Protein AF-A0A2N6U1J7-F1 (afdb_monomer_lite)

Radius of gyration: 28.53 Å; chains: 1; bounding box: 76×56×57 Å

Structure (mmCIF, N/CA/C/O backbone):
data_AF-A0A2N6U1J7-F1
#
_entry.id   AF-A0A2N6U1J7-F1
#
loop_
_atom_site.group_PDB
_atom_site.id
_atom_site.type_symbol
_atom_site.label_atom_id
_atom_site.label_alt_id
_atom_site.label_comp_id
_atom_site.label_asym_id
_atom_site.label_entity_id
_atom_site.label_seq_id
_atom_site.pdbx_PDB_ins_code
_atom_site.Cartn_x
_atom_site.Cartn_y
_atom_site.Cartn_z
_atom_site.occupancy
_atom_site.B_iso_or_equiv
_atom_site.auth_seq_id
_atom_site.auth_comp_id
_atom_site.auth_asym_id
_atom_site.auth_atom_id
_atom_site.pdbx_PDB_model_num
ATOM 1 N N . MET A 1 1 ? 2.656 -10.832 10.340 1.00 63.47 1 MET A N 1
ATOM 2 C CA . MET A 1 1 ? 1.737 -9.683 10.514 1.00 63.47 1 MET A CA 1
ATOM 3 C C . MET A 1 1 ? 2.146 -8.456 9.685 1.00 63.47 1 MET A C 1
ATOM 5 O O . MET A 1 1 ? 1.454 -8.167 8.725 1.00 63.47 1 MET A O 1
ATOM 9 N N . LYS A 1 2 ? 3.279 -7.776 9.947 1.00 74.44 2 LYS A N 1
ATOM 10 C CA . LYS A 1 2 ? 3.648 -6.505 9.263 1.00 74.44 2 LYS A CA 1
ATOM 11 C C . LYS A 1 2 ? 3.827 -6.582 7.733 1.00 74.44 2 LYS A C 1
ATOM 13 O O . LYS A 1 2 ? 3.531 -5.624 7.031 1.00 74.44 2 LYS A O 1
ATOM 18 N N . LYS A 1 3 ? 4.269 -7.732 7.215 1.00 80.81 3 LYS A N 1
ATOM 19 C CA . LYS A 1 3 ? 4.470 -7.966 5.774 1.00 80.81 3 LYS A CA 1
ATOM 20 C C . LYS A 1 3 ? 3.159 -7.883 4.986 1.00 80.81 3 LYS A C 1
ATOM 22 O O . LYS A 1 3 ? 3.137 -7.295 3.919 1.00 80.81 3 LYS A O 1
ATOM 27 N N . PHE A 1 4 ? 2.061 -8.398 5.541 1.00 86.62 4 PHE A N 1
ATOM 28 C CA . PHE A 1 4 ? 0.751 -8.348 4.887 1.00 86.62 4 PHE A CA 1
ATOM 29 C C . PHE A 1 4 ? 0.201 -6.923 4.804 1.00 86.62 4 PHE A C 1
ATOM 31 O O . PHE A 1 4 ? -0.344 -6.551 3.776 1.00 86.62 4 PHE A O 1
ATOM 38 N N . ILE A 1 5 ? 0.418 -6.105 5.839 1.00 86.25 5 ILE A N 1
ATOM 39 C CA . ILE A 1 5 ? 0.054 -4.679 5.824 1.00 86.25 5 ILE A CA 1
ATOM 40 C C . ILE A 1 5 ? 0.875 -3.929 4.769 1.00 86.25 5 ILE A C 1
ATOM 42 O O . ILE A 1 5 ? 0.323 -3.135 4.014 1.00 86.25 5 ILE A O 1
ATOM 46 N N . PHE A 1 6 ? 2.177 -4.218 4.674 1.00 87.62 6 PHE A N 1
ATOM 47 C CA . PHE A 1 6 ? 3.036 -3.640 3.641 1.00 87.62 6 PHE A CA 1
ATOM 48 C C . PHE A 1 6 ? 2.592 -4.045 2.228 1.00 87.62 6 PHE A C 1
ATOM 50 O O . PHE A 1 6 ? 2.482 -3.182 1.366 1.00 87.62 6 PHE A O 1
ATOM 57 N N . LEU A 1 7 ? 2.270 -5.324 1.998 1.00 91.25 7 LEU A N 1
ATOM 58 C CA . LEU A 1 7 ? 1.760 -5.806 0.708 1.00 91.25 7 LEU A CA 1
ATOM 59 C C . LEU A 1 7 ? 0.396 -5.196 0.361 1.00 91.25 7 LEU A C 1
ATOM 61 O O . LEU A 1 7 ? 0.190 -4.800 -0.780 1.00 91.25 7 LEU A O 1
ATOM 65 N N . ALA A 1 8 ? -0.518 -5.088 1.327 1.00 89.00 8 ALA A N 1
ATOM 66 C CA . ALA A 1 8 ? -1.822 -4.462 1.120 1.00 89.00 8 ALA A CA 1
ATOM 67 C C . ALA A 1 8 ? -1.679 -2.972 0.769 1.00 89.00 8 ALA A C 1
ATOM 69 O O . ALA A 1 8 ? -2.263 -2.510 -0.209 1.00 89.00 8 ALA A O 1
ATOM 70 N N . GLY A 1 9 ? -0.847 -2.234 1.514 1.00 89.38 9 GLY A N 1
ATOM 71 C CA . GLY A 1 9 ? -0.548 -0.830 1.231 1.00 89.38 9 GLY A CA 1
ATOM 72 C C . GLY A 1 9 ? 0.142 -0.634 -0.121 1.00 89.38 9 GLY A C 1
ATOM 73 O O . GLY A 1 9 ? -0.218 0.275 -0.864 1.00 89.38 9 GLY A O 1
ATOM 74 N N . LEU A 1 10 ? 1.078 -1.518 -0.477 1.00 91.19 10 LEU A N 1
ATOM 75 C CA . LEU A 1 10 ? 1.748 -1.509 -1.777 1.00 91.19 10 LEU A CA 1
ATOM 76 C C . LEU A 1 10 ? 0.783 -1.845 -2.918 1.00 91.19 10 LEU A C 1
ATOM 78 O O . LEU A 1 10 ? 0.843 -1.190 -3.947 1.00 91.19 10 LEU A O 1
ATOM 82 N N . GLY A 1 11 ? -0.136 -2.797 -2.739 1.00 89.38 11 GLY A N 1
ATOM 83 C CA . GLY A 1 11 ? -1.160 -3.123 -3.734 1.00 89.38 11 GLY A CA 1
ATOM 84 C C . GLY A 1 11 ? -2.090 -1.941 -4.014 1.00 89.38 11 GLY A C 1
ATOM 85 O O . GLY A 1 11 ? -2.291 -1.574 -5.170 1.00 89.38 11 GLY A O 1
ATOM 86 N N . ILE A 1 12 ? -2.584 -1.283 -2.960 1.00 88.06 12 ILE A N 1
ATOM 87 C CA . ILE A 1 12 ? -3.424 -0.081 -3.083 1.00 88.06 12 ILE A CA 1
ATOM 88 C C . ILE A 1 12 ? -2.632 1.070 -3.727 1.00 88.06 12 ILE A C 1
ATOM 90 O O . ILE A 1 12 ? -3.108 1.708 -4.666 1.00 88.06 12 ILE A O 1
ATOM 94 N N . GLY A 1 13 ? -1.404 1.314 -3.260 1.00 85.75 13 GLY A N 1
ATOM 95 C CA . GLY A 1 13 ? -0.529 2.360 -3.792 1.00 85.75 13 GLY A CA 1
ATOM 96 C C . GLY A 1 13 ? -0.130 2.125 -5.250 1.00 85.75 13 GLY A C 1
ATOM 97 O O . GLY A 1 13 ? -0.083 3.074 -6.029 1.00 85.75 13 GLY A O 1
ATOM 98 N N . PHE A 1 14 ? 0.091 0.870 -5.647 1.00 83.25 14 PHE A N 1
ATOM 99 C CA . PHE A 1 14 ? 0.434 0.494 -7.015 1.00 83.25 14 PHE A CA 1
ATOM 100 C C . PHE A 1 14 ? -0.726 0.755 -7.973 1.00 83.25 14 PHE A C 1
ATOM 102 O O . PHE A 1 14 ? -0.494 1.338 -9.024 1.00 83.25 14 PHE A O 1
ATOM 109 N N . VAL A 1 15 ? -1.972 0.420 -7.615 1.00 78.06 15 VAL A N 1
ATOM 110 C CA . VAL A 1 15 ? -3.155 0.694 -8.460 1.00 78.06 15 VAL A CA 1
ATOM 111 C C . VAL A 1 15 ? -3.357 2.199 -8.675 1.00 78.06 15 VAL A C 1
ATOM 113 O O . VAL A 1 15 ? -3.640 2.640 -9.787 1.00 78.06 15 VAL A O 1
ATOM 116 N N . ILE A 1 16 ? -3.170 3.004 -7.626 1.00 83.38 16 ILE A N 1
ATOM 117 C CA . ILE A 1 16 ? -3.311 4.465 -7.707 1.00 83.38 16 ILE A CA 1
ATOM 118 C C . ILE A 1 16 ? -2.146 5.085 -8.493 1.00 83.38 16 ILE A C 1
ATOM 120 O O . ILE A 1 16 ? -2.371 5.931 -9.358 1.00 83.38 16 ILE A O 1
ATOM 124 N N . GLY A 1 17 ? -0.910 4.647 -8.239 1.00 71.94 17 GLY A N 1
ATOM 125 C CA . GLY A 1 17 ? 0.294 5.157 -8.901 1.00 71.94 17 GLY A CA 1
ATOM 126 C C . GLY A 1 17 ? 0.427 4.733 -10.368 1.00 71.94 17 GLY A C 1
ATOM 127 O O . GLY A 1 17 ? 0.990 5.467 -11.175 1.00 71.94 17 GLY A O 1
ATOM 128 N N . SER A 1 18 ? -0.138 3.585 -10.746 1.00 71.19 18 SER A N 1
ATOM 129 C CA . SER A 1 18 ? -0.101 3.069 -12.124 1.00 71.19 18 SER A CA 1
ATOM 130 C C . SER A 1 18 ? -1.144 3.698 -13.052 1.00 71.19 18 SER A C 1
ATOM 132 O O . SER A 1 18 ? -1.102 3.471 -14.263 1.00 71.19 18 SER A O 1
ATOM 134 N N . ARG A 1 19 ? -2.025 4.573 -12.541 1.00 62.72 19 ARG A N 1
ATOM 135 C CA . ARG A 1 19 ? -3.079 5.252 -13.321 1.00 62.72 19 ARG A CA 1
ATOM 136 C C . ARG A 1 19 ? -2.558 6.186 -14.438 1.00 62.72 19 ARG A C 1
ATOM 138 O O . ARG A 1 19 ? -3.361 6.740 -15.180 1.00 62.72 19 ARG A O 1
ATOM 145 N N . ALA A 1 20 ? -1.241 6.326 -14.618 1.00 58.53 20 ALA A N 1
ATOM 146 C CA . ALA A 1 20 ? -0.621 7.075 -15.718 1.00 58.53 20 ALA A CA 1
ATOM 147 C C . ALA A 1 20 ? -0.188 6.221 -16.938 1.00 58.53 20 ALA A C 1
ATOM 149 O O . ALA A 1 20 ? 0.213 6.782 -17.956 1.00 58.53 20 ALA A O 1
ATOM 150 N N . GLY A 1 21 ? -0.267 4.885 -16.884 1.00 54.59 21 GLY A N 1
ATOM 151 C CA . GLY A 1 21 ? 0.201 4.007 -17.965 1.00 54.59 21 GLY A CA 1
ATOM 152 C C . GLY A 1 21 ? -0.912 3.596 -18.930 1.00 54.59 21 GLY A C 1
ATOM 153 O O . GLY A 1 21 ? -1.578 2.591 -18.712 1.00 54.59 21 GLY A O 1
ATOM 154 N N . ARG A 1 22 ? -1.134 4.349 -20.010 1.00 58.28 22 ARG A N 1
ATOM 155 C CA . ARG A 1 22 ? -2.023 3.941 -21.114 1.00 58.28 22 ARG A CA 1
ATOM 156 C C . ARG A 1 22 ? -1.378 2.768 -21.866 1.00 58.28 22 ARG A C 1
ATOM 158 O O . ARG A 1 22 ? -0.411 2.978 -22.585 1.00 58.28 22 ARG A O 1
ATOM 165 N N . GLY A 1 23 ? -1.853 1.543 -21.673 1.00 58.50 23 GLY A N 1
ATOM 166 C CA . GLY A 1 23 ? -1.315 0.367 -22.374 1.00 58.50 23 GLY A CA 1
ATOM 167 C C . GLY A 1 23 ? -1.656 -0.978 -21.724 1.00 58.50 23 GLY A C 1
ATOM 168 O O . GLY A 1 23 ? -2.154 -1.857 -22.415 1.00 58.50 23 GLY A O 1
ATOM 169 N N . PRO A 1 24 ? -1.483 -1.160 -20.402 1.00 59.88 24 PRO A N 1
ATOM 170 C CA . PRO A 1 24 ? -1.742 -2.447 -19.751 1.00 59.88 24 PRO A CA 1
ATOM 171 C C . PRO A 1 24 ? -3.222 -2.702 -19.442 1.00 59.88 24 PRO A C 1
ATOM 173 O O . PRO A 1 24 ? -3.584 -3.830 -19.133 1.00 59.88 24 PRO A O 1
ATOM 176 N N . TYR A 1 25 ? -4.076 -1.672 -19.476 1.00 54.84 25 TYR A N 1
ATOM 177 C CA . TYR A 1 25 ? -5.471 -1.784 -19.035 1.00 54.84 25 TYR A CA 1
ATOM 178 C C . TYR A 1 25 ? -6.267 -2.812 -19.846 1.00 54.84 25 TYR A C 1
ATOM 180 O O . TYR A 1 25 ? -7.006 -3.573 -19.242 1.00 54.84 25 TYR A O 1
ATOM 188 N N . GLU A 1 26 ? -6.080 -2.908 -21.165 1.00 59.50 26 GLU A N 1
ATOM 189 C CA . GLU A 1 26 ? -6.884 -3.818 -22.001 1.00 59.50 26 GLU A CA 1
ATOM 190 C C . GLU A 1 26 ? -6.536 -5.300 -21.793 1.00 59.50 26 GLU A C 1
ATOM 192 O O . GLU A 1 26 ? -7.419 -6.159 -21.802 1.00 59.50 26 GLU A O 1
ATOM 197 N N . SER A 1 27 ? -5.260 -5.624 -21.563 1.00 55.69 27 SER A N 1
ATOM 198 C CA . SER A 1 27 ? -4.825 -7.006 -21.330 1.00 55.69 27 SER A CA 1
ATOM 199 C C . SER A 1 27 ? -5.020 -7.439 -19.877 1.00 55.69 27 SER A C 1
ATOM 201 O O . SER A 1 27 ? -5.363 -8.596 -19.626 1.00 55.69 27 SER A O 1
ATOM 203 N N . LEU A 1 28 ? -4.891 -6.516 -18.918 1.00 62.78 28 LEU A N 1
ATOM 204 C CA . 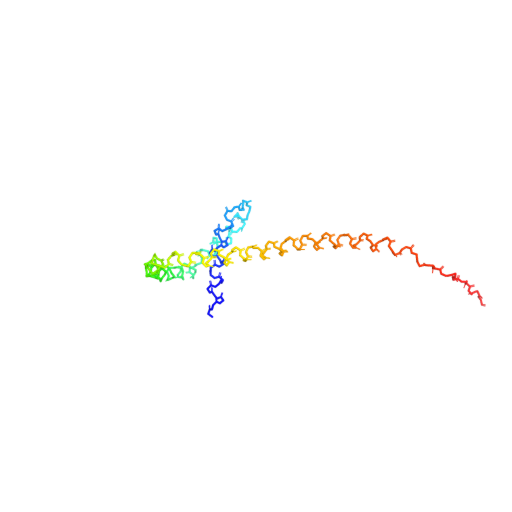LEU A 1 28 ? -5.226 -6.795 -17.524 1.00 62.78 28 LEU A CA 1
ATOM 205 C C . LEU A 1 28 ? -6.732 -6.833 -17.284 1.00 62.78 28 LEU A C 1
ATOM 207 O O . LEU A 1 28 ? -7.155 -7.515 -16.363 1.00 62.78 28 LEU A O 1
ATOM 211 N N . GLU A 1 29 ? -7.547 -6.155 -18.092 1.00 66.88 29 GLU A N 1
ATOM 212 C CA . GLU A 1 29 ? -8.995 -6.098 -17.901 1.00 66.88 29 GLU A CA 1
ATOM 213 C C . GLU A 1 29 ? -9.659 -7.467 -18.030 1.00 66.88 29 GLU A C 1
ATOM 215 O O . GLU A 1 29 ? -10.533 -7.777 -17.229 1.00 66.88 29 GLU A O 1
ATOM 220 N N . ARG A 1 30 ? -9.234 -8.329 -18.963 1.00 67.81 30 ARG A N 1
ATOM 221 C CA . ARG A 1 30 ? -9.787 -9.694 -19.045 1.00 67.81 30 ARG A CA 1
ATOM 222 C C . ARG A 1 30 ? -9.478 -10.512 -17.797 1.00 67.81 30 ARG A C 1
ATOM 224 O O . ARG A 1 30 ? -10.378 -11.133 -17.242 1.00 67.81 30 ARG A O 1
ATOM 231 N N . THR A 1 31 ? -8.233 -10.473 -17.333 1.00 69.12 31 THR A N 1
ATOM 232 C CA . THR A 1 31 ? -7.807 -11.198 -16.130 1.00 69.12 31 THR A CA 1
ATOM 233 C C . THR A 1 31 ? -8.437 -10.602 -14.873 1.00 69.12 31 THR A C 1
ATOM 235 O O . THR A 1 31 ? -8.893 -11.331 -14.000 1.00 69.12 31 THR A O 1
ATOM 238 N N . ALA A 1 32 ? -8.522 -9.276 -14.791 1.00 73.06 32 ALA A N 1
ATOM 239 C CA . ALA A 1 32 ? -9.145 -8.563 -13.687 1.00 73.06 32 ALA A CA 1
ATOM 240 C C . ALA A 1 32 ? -10.655 -8.812 -13.636 1.00 73.06 32 ALA A C 1
ATOM 242 O O . ALA A 1 32 ? -11.175 -9.043 -12.551 1.00 73.06 32 ALA A O 1
ATOM 243 N N . ARG A 1 33 ? -11.345 -8.824 -14.784 1.00 73.44 33 ARG A N 1
ATOM 244 C CA . ARG A 1 33 ? -12.764 -9.197 -14.876 1.00 73.44 33 ARG A CA 1
ATOM 245 C C . ARG A 1 33 ? -12.966 -10.644 -14.456 1.00 73.44 33 ARG A C 1
ATOM 247 O O . ARG A 1 33 ? -13.770 -10.891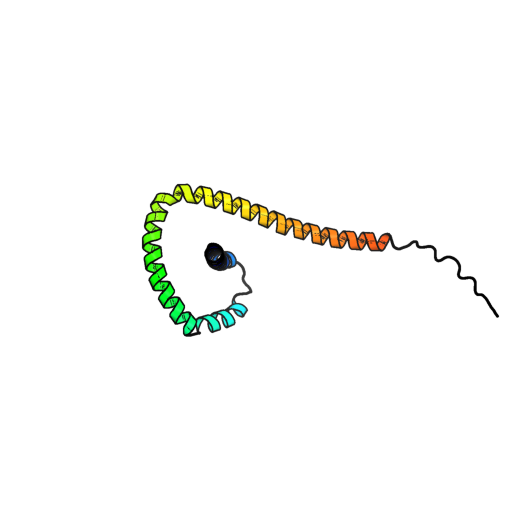 -13.577 1.00 73.44 33 ARG A O 1
ATOM 254 N N . GLN A 1 34 ? -12.156 -11.574 -14.958 1.00 76.50 34 GLN A N 1
ATOM 255 C CA . GLN A 1 34 ? -12.289 -12.987 -14.602 1.00 76.50 34 GLN A CA 1
ATOM 256 C C . GLN A 1 34 ? -12.062 -13.259 -13.107 1.00 76.50 34 GLN A C 1
ATOM 258 O O . GLN A 1 34 ? -12.747 -14.091 -12.524 1.00 76.50 34 GLN A O 1
ATOM 263 N N . VAL A 1 35 ? -11.142 -12.530 -12.472 1.00 77.94 35 VAL A N 1
ATOM 264 C CA . VAL A 1 35 ? -10.934 -12.596 -11.018 1.00 77.94 35 VAL A CA 1
ATOM 265 C C . VAL A 1 35 ? -12.054 -11.877 -10.255 1.00 77.94 35 VAL A C 1
ATOM 267 O O . VAL A 1 35 ? -12.448 -12.330 -9.187 1.00 77.94 35 VAL A O 1
ATOM 270 N N . ALA A 1 36 ? -12.593 -10.774 -10.778 1.00 78.31 36 ALA A N 1
ATOM 271 C CA . ALA A 1 36 ? -13.713 -10.056 -10.165 1.00 78.31 36 ALA A CA 1
ATOM 272 C C . ALA A 1 36 ? -15.057 -10.804 -10.285 1.00 78.31 36 ALA A C 1
ATOM 274 O O . ALA A 1 36 ? -15.923 -10.659 -9.419 1.00 78.31 36 ALA A O 1
ATOM 275 N N . ASP A 1 37 ? -15.222 -11.613 -11.330 1.00 82.25 37 ASP A N 1
ATOM 276 C CA . ASP A 1 37 ? -16.420 -12.411 -11.597 1.00 82.25 37 ASP A CA 1
ATOM 277 C C . ASP A 1 37 ? -16.478 -13.698 -10.749 1.00 82.25 37 ASP A C 1
ATOM 279 O O . ASP A 1 37 ? -17.519 -14.351 -10.694 1.00 82.25 37 ASP A O 1
ATOM 283 N N . ASP A 1 38 ? -15.398 -14.057 -10.043 1.00 86.94 38 ASP A N 1
ATOM 284 C CA . ASP A 1 38 ? -15.370 -15.230 -9.168 1.00 86.94 38 ASP A CA 1
ATOM 285 C C . ASP A 1 38 ? -16.263 -15.022 -7.916 1.00 86.94 38 ASP A C 1
ATOM 287 O O . ASP A 1 38 ? -16.085 -14.046 -7.170 1.00 86.94 38 ASP A O 1
ATOM 291 N N . PRO A 1 39 ? -17.217 -15.933 -7.624 1.00 81.12 39 PRO A N 1
ATOM 292 C CA . PRO A 1 39 ? -18.098 -15.824 -6.460 1.00 81.12 39 PRO A CA 1
ATOM 293 C C . PRO A 1 39 ? -17.349 -15.846 -5.117 1.00 81.12 39 PRO A C 1
ATOM 295 O O . PRO A 1 39 ? -17.816 -15.232 -4.151 1.00 81.12 39 PRO A O 1
ATOM 298 N N . GLU A 1 40 ? -16.181 -16.493 -5.022 1.00 85.75 40 GLU A N 1
ATOM 299 C CA . GLU A 1 40 ? -15.331 -16.411 -3.828 1.00 85.75 40 GLU A CA 1
ATOM 300 C C . GLU A 1 40 ? -14.814 -14.987 -3.618 1.00 85.75 40 GLU A C 1
ATOM 302 O O . GLU A 1 40 ? -14.818 -14.482 -2.489 1.00 85.75 40 GLU A O 1
ATOM 307 N N . VAL A 1 41 ? -14.391 -14.322 -4.693 1.00 83.94 41 VAL A N 1
ATOM 308 C CA . VAL A 1 41 ? -13.840 -12.965 -4.635 1.00 83.94 41 VAL A CA 1
ATOM 309 C C . VAL A 1 41 ? -14.930 -11.971 -4.258 1.00 83.94 41 VAL A C 1
ATOM 311 O O . VAL A 1 41 ? -14.707 -11.146 -3.374 1.00 83.94 41 VAL A O 1
ATOM 314 N N . GLN A 1 42 ? -16.137 -12.103 -4.811 1.00 86.56 42 GLN A N 1
ATOM 315 C CA . GLN A 1 42 ? -17.283 -11.267 -4.435 1.00 86.56 42 GLN A CA 1
ATOM 316 C C . GLN A 1 42 ? -17.694 -11.468 -2.972 1.00 86.56 42 GLN A C 1
ATOM 318 O O . GLN A 1 42 ? -17.917 -10.496 -2.247 1.00 86.56 42 GLN A O 1
ATOM 323 N N . ARG A 1 43 ? -17.732 -12.720 -2.494 1.00 86.19 43 ARG A N 1
ATOM 324 C CA . ARG A 1 43 ? -18.081 -13.034 -1.100 1.00 86.19 43 ARG A CA 1
ATOM 325 C C . ARG A 1 43 ? -17.048 -12.489 -0.115 1.00 86.19 43 ARG A C 1
ATOM 327 O O . ARG A 1 43 ? -17.420 -11.930 0.919 1.00 86.19 43 ARG A O 1
ATOM 334 N N . ARG A 1 44 ? -15.755 -12.621 -0.426 1.00 85.62 44 ARG A N 1
ATOM 335 C CA . ARG A 1 44 ? -14.670 -12.073 0.405 1.00 85.62 44 ARG A CA 1
ATOM 336 C C . ARG A 1 44 ? -14.609 -10.552 0.327 1.00 85.62 44 ARG A C 1
ATOM 338 O O . ARG A 1 44 ? -14.390 -9.919 1.354 1.00 85.62 44 ARG A O 1
ATOM 345 N N . ALA A 1 45 ? -14.860 -9.963 -0.840 1.00 85.62 45 ALA A N 1
ATOM 346 C CA . ALA A 1 45 ? -14.952 -8.518 -1.006 1.00 85.62 45 ALA A CA 1
ATOM 347 C C . ALA A 1 45 ? -16.116 -7.930 -0.198 1.00 85.62 45 ALA A C 1
ATOM 349 O O . ALA A 1 45 ? -15.923 -6.924 0.475 1.00 85.62 45 ALA A O 1
ATOM 350 N N . ALA A 1 46 ? -17.289 -8.573 -0.192 1.00 84.00 46 ALA A N 1
ATOM 351 C CA . ALA A 1 46 ? -18.432 -8.148 0.616 1.00 84.00 46 ALA A CA 1
ATOM 352 C C . ALA A 1 46 ? -18.107 -8.155 2.122 1.00 84.00 46 ALA A C 1
ATOM 354 O O . ALA A 1 46 ? -18.285 -7.143 2.795 1.00 84.00 46 ALA A O 1
ATOM 355 N N . GLN A 1 47 ? -17.521 -9.245 2.633 1.00 84.56 47 GLN A N 1
ATOM 356 C CA . GLN A 1 47 ? -17.099 -9.343 4.040 1.00 84.56 47 GLN A CA 1
ATOM 357 C C . GLN A 1 47 ? -15.997 -8.335 4.400 1.00 84.56 47 GLN A C 1
ATOM 359 O O . GLN A 1 47 ? -15.995 -7.742 5.484 1.00 84.56 47 GLN A O 1
ATOM 364 N N . ALA A 1 48 ? -15.053 -8.123 3.480 1.00 84.19 48 ALA A N 1
ATOM 365 C CA . ALA A 1 48 ? -14.003 -7.132 3.639 1.00 84.19 48 ALA A CA 1
ATOM 366 C C . ALA A 1 48 ? -14.573 -5.710 3.637 1.00 84.19 48 ALA A C 1
ATOM 368 O O . ALA A 1 48 ? -14.076 -4.878 4.386 1.00 84.19 48 ALA A O 1
ATOM 369 N N . ARG A 1 49 ? -15.622 -5.432 2.854 1.00 82.94 49 ARG A N 1
ATOM 370 C CA . ARG A 1 49 ? -16.270 -4.118 2.770 1.00 82.94 49 ARG A CA 1
ATOM 371 C C . ARG A 1 49 ? -16.955 -3.743 4.079 1.00 82.94 49 ARG A C 1
ATOM 373 O O . ARG A 1 49 ? -16.699 -2.654 4.577 1.00 82.94 49 ARG A O 1
ATOM 380 N N . ASP A 1 50 ? -17.724 -4.650 4.679 1.00 84.44 50 ASP A N 1
ATOM 381 C CA . ASP A 1 50 ? -18.372 -4.399 5.977 1.00 84.44 50 ASP A CA 1
ATOM 382 C C . ASP A 1 50 ? -17.348 -4.138 7.090 1.00 84.44 50 ASP A C 1
ATOM 384 O O . ASP A 1 50 ? -17.490 -3.214 7.897 1.00 84.44 50 ASP A O 1
ATOM 388 N N . THR A 1 51 ? -16.265 -4.920 7.099 1.00 81.50 51 THR A N 1
ATOM 389 C CA . THR A 1 51 ? -15.167 -4.755 8.061 1.00 81.50 51 THR A CA 1
ATOM 390 C C . THR A 1 51 ? -14.409 -3.450 7.811 1.00 81.50 51 THR A C 1
ATOM 392 O O . THR A 1 51 ? -14.119 -2.706 8.747 1.00 81.50 51 THR A O 1
ATOM 395 N N . ALA A 1 52 ? -14.125 -3.136 6.546 1.00 82.69 52 ALA A N 1
ATOM 396 C CA . ALA A 1 52 ? -13.437 -1.919 6.151 1.00 82.69 52 ALA A CA 1
ATOM 397 C C . ALA A 1 52 ? -14.258 -0.671 6.476 1.00 82.69 52 ALA A C 1
ATOM 399 O O . ALA A 1 52 ? -13.674 0.296 6.936 1.00 82.69 52 ALA A O 1
ATOM 400 N N . THR A 1 53 ? -15.584 -0.674 6.302 1.00 81.69 53 THR A N 1
ATOM 401 C CA . THR A 1 53 ? -16.435 0.480 6.637 1.00 81.69 53 THR A CA 1
ATOM 402 C C . THR A 1 53 ? -16.406 0.798 8.131 1.00 81.69 53 THR A C 1
ATOM 404 O O . THR A 1 53 ? -16.282 1.968 8.489 1.00 81.69 53 THR A O 1
ATOM 407 N N . ARG A 1 54 ? -16.450 -0.217 9.006 1.00 80.38 54 ARG A N 1
ATOM 408 C CA . ARG A 1 54 ? -16.313 -0.013 10.461 1.00 80.38 54 ARG A CA 1
ATOM 409 C C . ARG A 1 54 ? -14.937 0.532 10.830 1.00 80.38 54 ARG A C 1
ATOM 411 O O . ARG A 1 54 ? -14.835 1.578 11.458 1.00 80.38 54 ARG A O 1
ATOM 418 N N . VAL A 1 55 ? -13.881 -0.133 10.362 1.00 80.19 55 VAL A N 1
ATOM 419 C CA . VAL A 1 55 ? -12.498 0.265 10.663 1.00 80.19 55 VAL A CA 1
ATOM 420 C C . VAL A 1 55 ? -12.170 1.634 10.068 1.00 80.19 55 VAL A C 1
ATOM 422 O O . VAL A 1 55 ? -11.452 2.408 10.693 1.00 80.19 55 VAL A O 1
ATOM 425 N N . ALA A 1 56 ? -12.693 1.964 8.887 1.00 79.25 56 ALA A N 1
ATOM 426 C CA . ALA A 1 56 ? -12.491 3.262 8.258 1.00 79.25 56 ALA A CA 1
ATOM 427 C C . ALA A 1 56 ? -13.125 4.390 9.074 1.00 79.25 56 ALA A C 1
ATOM 429 O O . ALA A 1 56 ? -12.494 5.433 9.204 1.00 79.25 56 ALA A O 1
ATOM 430 N N . HIS A 1 57 ? -14.312 4.187 9.652 1.00 78.75 57 HIS A N 1
ATOM 431 C CA . HIS A 1 57 ? -14.934 5.177 10.535 1.00 78.75 57 HIS A CA 1
ATOM 432 C C . HIS A 1 57 ? -14.108 5.402 11.811 1.00 78.75 57 HIS A C 1
ATOM 434 O O . HIS A 1 57 ? -13.743 6.541 12.098 1.00 78.75 57 HIS A O 1
ATOM 440 N N . ASP A 1 58 ? -13.718 4.327 12.501 1.00 76.81 58 ASP A N 1
ATOM 441 C CA . ASP A 1 58 ? -12.927 4.404 13.743 1.00 76.81 58 ASP A CA 1
ATOM 442 C C . ASP A 1 58 ? -11.520 4.990 13.503 1.00 76.81 58 ASP A C 1
ATOM 444 O O . ASP A 1 58 ? -10.958 5.745 14.305 1.00 76.81 58 ASP A O 1
ATOM 448 N N . THR A 1 59 ? -10.928 4.657 12.354 1.00 72.69 59 THR A N 1
ATOM 449 C CA . THR A 1 59 ? -9.593 5.130 11.976 1.00 72.69 59 THR A CA 1
ATOM 450 C C . THR A 1 59 ? -9.635 6.569 11.466 1.00 72.69 59 THR A C 1
ATOM 452 O O . THR A 1 59 ? -8.688 7.312 11.709 1.00 72.69 59 THR A O 1
ATOM 455 N N . ALA A 1 60 ? -10.709 7.002 10.798 1.00 71.31 60 ALA A N 1
ATOM 456 C CA . ALA A 1 60 ? -10.829 8.368 10.287 1.00 71.31 60 ALA A CA 1
ATOM 457 C C . ALA A 1 60 ? -10.819 9.412 11.411 1.00 71.31 60 ALA A C 1
ATOM 459 O O . ALA A 1 60 ? -10.145 10.432 11.271 1.00 71.31 60 ALA A O 1
ATOM 460 N N . GLU A 1 61 ? -11.494 9.147 12.533 1.00 70.81 61 GLU A N 1
ATOM 461 C CA . GLU A 1 61 ? -11.455 10.035 13.704 1.00 70.81 61 GLU A CA 1
ATOM 462 C C . GLU A 1 61 ? -10.046 10.099 14.306 1.00 70.81 61 GLU A C 1
ATOM 464 O O . GLU A 1 61 ? -9.465 11.175 14.430 1.00 70.81 61 GLU A O 1
ATOM 469 N N . THR A 1 62 ? -9.428 8.940 14.543 1.00 71.25 62 THR A N 1
ATOM 470 C CA . THR A 1 62 ? -8.083 8.854 15.137 1.00 71.25 62 THR A CA 1
ATOM 471 C C . THR A 1 62 ? -7.000 9.495 14.255 1.00 71.25 62 THR A C 1
ATOM 473 O O . THR A 1 62 ? -6.026 10.074 14.748 1.00 71.25 62 THR A O 1
ATOM 476 N N . VAL A 1 63 ? -7.143 9.389 12.931 1.00 71.88 63 VAL A N 1
ATOM 477 C CA . VAL A 1 63 ? -6.216 9.988 11.963 1.00 71.88 63 VAL A CA 1
ATOM 478 C C . VAL A 1 63 ? -6.407 11.495 11.886 1.00 71.88 63 VAL A C 1
ATOM 480 O O . VAL A 1 63 ? -5.409 12.197 11.767 1.00 71.88 63 VAL A O 1
ATOM 483 N N . LYS A 1 64 ? -7.632 12.017 12.000 1.00 71.75 64 LYS A N 1
ATOM 484 C CA . LYS A 1 64 ? -7.885 13.464 11.959 1.00 71.75 64 LYS A CA 1
ATOM 485 C C . LYS A 1 64 ? -7.160 14.207 13.087 1.00 71.75 64 LYS A C 1
ATOM 487 O O . LYS A 1 64 ? -6.591 15.267 12.837 1.00 71.75 64 LYS A O 1
ATOM 492 N N . ASP A 1 65 ? -7.079 13.602 14.270 1.00 76.31 65 ASP A N 1
ATOM 493 C CA . ASP A 1 65 ? -6.416 14.193 15.440 1.00 76.31 65 ASP A CA 1
ATOM 494 C C . ASP A 1 65 ? -4.884 14.069 15.407 1.00 76.31 65 ASP A C 1
ATOM 496 O O . ASP A 1 65 ? -4.170 14.899 15.970 1.00 76.31 65 ASP A O 1
ATOM 500 N N . LYS A 1 66 ? -4.344 13.043 14.731 1.00 73.62 66 LYS A N 1
ATOM 501 C CA . LYS A 1 66 ? -2.890 12.785 14.645 1.00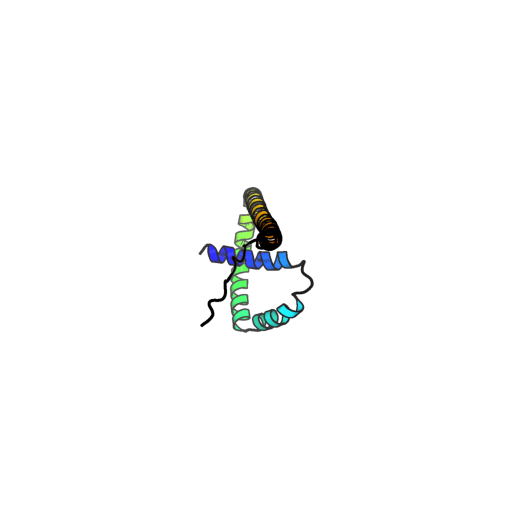 73.62 66 LYS A CA 1
ATOM 502 C C . LYS A 1 66 ? -2.268 13.084 13.281 1.00 73.62 66 LYS A C 1
ATOM 504 O O . LYS A 1 66 ? -1.057 12.919 13.110 1.00 73.62 66 LYS A O 1
ATOM 509 N N . ALA A 1 67 ? -3.068 13.559 12.330 1.00 73.38 67 ALA A N 1
ATOM 510 C CA . ALA A 1 67 ? -2.671 13.837 10.955 1.00 73.38 67 ALA A CA 1
ATOM 511 C C . ALA A 1 67 ? -1.391 14.683 10.831 1.00 73.38 67 ALA A C 1
ATOM 513 O O . ALA A 1 67 ? -0.486 14.239 10.122 1.00 73.38 67 ALA A O 1
ATOM 514 N N . PRO A 1 68 ? -1.240 15.842 11.507 1.00 73.44 68 PRO A N 1
ATOM 515 C CA . PRO A 1 68 ? -0.090 16.711 11.254 1.00 73.44 68 PRO A CA 1
ATOM 516 C C . PRO A 1 68 ? 1.252 16.083 11.668 1.00 73.44 68 PRO A C 1
ATOM 518 O O . PRO A 1 68 ? 2.242 16.238 10.957 1.00 73.44 68 PRO A O 1
ATOM 521 N N . GLY A 1 69 ? 1.294 15.316 12.765 1.00 75.94 69 GLY A N 1
ATOM 522 C CA . GLY A 1 69 ? 2.526 14.661 13.231 1.00 75.94 69 GLY A CA 1
ATOM 523 C C . GLY A 1 69 ? 2.910 13.423 12.416 1.00 75.94 69 GLY A C 1
ATOM 524 O O . GLY A 1 69 ? 4.089 13.159 12.189 1.00 75.94 69 GLY A O 1
ATOM 525 N N . VAL A 1 70 ? 1.917 12.669 11.935 1.00 76.50 70 VAL A N 1
ATOM 526 C CA . VAL A 1 70 ? 2.150 11.465 11.123 1.00 76.50 70 VAL A CA 1
ATOM 527 C C . VAL A 1 70 ? 2.492 11.834 9.679 1.00 76.50 70 VAL A C 1
ATOM 529 O O . VAL A 1 70 ? 3.355 11.194 9.082 1.00 76.50 70 VAL A O 1
ATOM 532 N N . ALA A 1 71 ? 1.884 12.889 9.130 1.00 78.50 71 ALA A N 1
ATOM 533 C CA . ALA A 1 71 ? 2.150 13.350 7.770 1.00 78.50 71 ALA A CA 1
ATOM 534 C C . ALA A 1 71 ? 3.625 13.727 7.560 1.00 78.50 71 ALA A C 1
ATOM 536 O O . ALA A 1 71 ? 4.222 13.284 6.581 1.00 78.50 71 ALA A O 1
ATOM 537 N N . ALA A 1 72 ? 4.235 14.454 8.503 1.00 80.81 72 ALA A N 1
ATOM 538 C CA . ALA A 1 72 ? 5.646 14.836 8.423 1.00 80.81 72 ALA A CA 1
ATOM 539 C C . ALA A 1 72 ? 6.584 13.611 8.412 1.00 80.81 72 ALA A C 1
ATOM 541 O O . ALA A 1 72 ? 7.437 13.483 7.534 1.00 80.81 72 ALA A O 1
ATOM 542 N N . GLY A 1 73 ? 6.373 12.659 9.329 1.00 84.38 73 GLY A N 1
ATOM 543 C CA . GLY A 1 73 ? 7.183 11.437 9.396 1.00 84.38 73 GLY A CA 1
ATOM 544 C C . GLY A 1 73 ? 6.991 10.515 8.187 1.00 84.38 73 GLY A C 1
ATOM 545 O O . GLY A 1 73 ? 7.940 9.881 7.724 1.00 84.38 73 GLY A O 1
ATOM 546 N N . VAL A 1 74 ? 5.776 10.454 7.636 1.00 84.69 74 VAL A N 1
ATOM 547 C CA . VAL A 1 74 ? 5.491 9.697 6.410 1.00 84.69 74 VAL A CA 1
ATOM 548 C C . VAL A 1 74 ? 6.138 10.368 5.199 1.00 84.69 74 VAL A C 1
ATOM 550 O O . VAL A 1 74 ? 6.759 9.675 4.396 1.00 84.69 74 VAL A O 1
ATOM 553 N N . GLN A 1 75 ? 6.069 11.695 5.081 1.00 85.50 75 GLN A N 1
ATOM 554 C CA . GLN A 1 75 ? 6.678 12.439 3.977 1.00 85.50 75 GLN A CA 1
ATOM 555 C C . GLN A 1 75 ? 8.202 12.257 3.926 1.00 85.50 75 GLN A C 1
ATOM 557 O O . GLN A 1 75 ? 8.753 12.021 2.848 1.00 85.50 75 GLN A O 1
ATOM 562 N N . GLU A 1 76 ? 8.885 12.291 5.071 1.00 87.19 76 GLU A N 1
ATOM 563 C CA . GLU A 1 76 ? 10.335 12.064 5.157 1.00 87.19 76 GLU A CA 1
ATOM 564 C C . GLU A 1 76 ? 10.725 10.629 4.758 1.00 87.19 76 GLU A C 1
ATOM 566 O O . GLU A 1 76 ? 11.630 10.416 3.942 1.00 87.19 76 GLU A O 1
ATOM 571 N N . LYS A 1 77 ? 9.996 9.628 5.272 1.00 87.06 77 LYS A N 1
ATOM 572 C CA . LYS A 1 77 ? 10.201 8.207 4.935 1.00 87.06 77 LYS A CA 1
ATOM 573 C C . LYS A 1 77 ? 9.953 7.932 3.452 1.00 87.06 77 LYS A C 1
ATOM 575 O O . LYS A 1 77 ? 10.720 7.193 2.836 1.00 87.06 77 LYS A O 1
ATOM 580 N N . VAL A 1 78 ? 8.900 8.519 2.882 1.00 88.00 78 VAL A N 1
ATOM 581 C CA . VAL A 1 78 ? 8.552 8.381 1.460 1.00 88.00 78 VAL A CA 1
ATOM 582 C C . VAL A 1 78 ? 9.616 9.038 0.587 1.00 88.00 78 VAL A C 1
ATOM 584 O O . VAL A 1 78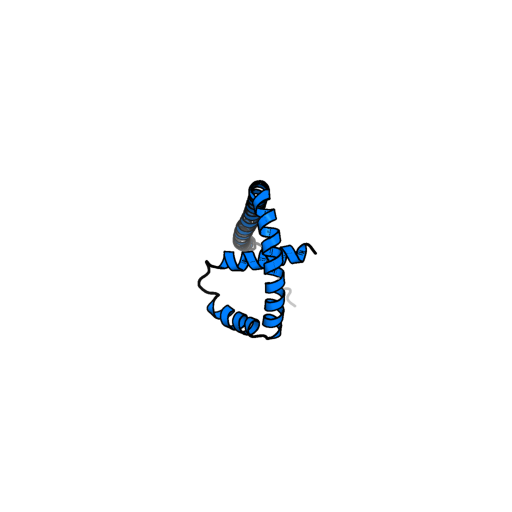 ? 10.066 8.417 -0.370 1.00 88.00 78 VAL A O 1
ATOM 587 N N . SER A 1 79 ? 10.080 10.238 0.944 1.00 88.94 79 SER A N 1
ATOM 588 C CA . SER A 1 79 ? 11.139 10.940 0.206 1.00 88.94 79 SER A CA 1
ATOM 589 C C . SER A 1 79 ? 12.456 10.157 0.223 1.00 88.94 79 SER A C 1
ATOM 591 O O . SER A 1 79 ? 13.096 10.004 -0.815 1.00 88.94 79 SER A O 1
ATOM 593 N N . SER A 1 80 ? 12.818 9.578 1.371 1.00 88.25 80 SER A N 1
ATOM 594 C CA . SER A 1 80 ? 14.013 8.732 1.507 1.00 88.25 80 SER A CA 1
ATOM 595 C C . SER A 1 80 ? 13.910 7.438 0.691 1.00 88.25 80 SER A C 1
ATOM 597 O O . SER A 1 80 ? 14.856 7.055 0.006 1.00 88.25 80 SER A O 1
ATOM 599 N N . ALA A 1 81 ? 12.752 6.769 0.722 1.00 87.69 81 ALA A N 1
ATOM 600 C CA . ALA A 1 81 ? 12.515 5.560 -0.067 1.00 87.69 81 ALA A CA 1
ATOM 601 C C . ALA A 1 81 ? 12.490 5.851 -1.577 1.00 87.69 81 ALA A C 1
ATOM 603 O O . ALA A 1 81 ? 13.030 5.072 -2.361 1.00 87.69 81 ALA A O 1
ATOM 604 N N . ALA A 1 82 ? 11.911 6.984 -1.981 1.00 87.88 82 ALA A N 1
ATOM 605 C CA . ALA A 1 82 ? 11.911 7.442 -3.365 1.00 87.88 82 ALA A CA 1
ATOM 606 C C . ALA A 1 82 ? 13.328 7.785 -3.849 1.00 87.88 82 ALA A C 1
ATOM 608 O O . ALA A 1 82 ? 13.685 7.413 -4.965 1.00 87.88 82 ALA A O 1
ATOM 609 N N . GLY A 1 83 ? 14.149 8.426 -3.007 1.00 87.44 83 GLY A N 1
ATOM 610 C CA . GLY A 1 83 ? 15.570 8.667 -3.271 1.00 87.44 83 GLY A CA 1
ATOM 611 C C . GLY A 1 83 ? 16.333 7.363 -3.498 1.00 87.44 83 GLY A C 1
ATOM 612 O O . GLY A 1 83 ? 16.889 7.161 -4.571 1.00 87.44 83 GLY A O 1
ATOM 613 N N . ALA A 1 84 ? 16.235 6.414 -2.562 1.00 87.19 84 ALA A N 1
ATOM 614 C CA . ALA A 1 84 ? 16.893 5.112 -2.679 1.00 87.19 84 ALA A CA 1
ATOM 615 C C . ALA A 1 84 ? 16.430 4.300 -3.906 1.00 87.19 84 ALA A C 1
ATOM 617 O O . ALA A 1 84 ? 17.236 3.625 -4.547 1.00 87.19 84 ALA A O 1
ATOM 618 N N . ALA A 1 85 ? 15.141 4.359 -4.257 1.00 85.19 85 ALA A N 1
ATOM 619 C CA . ALA A 1 85 ? 14.623 3.725 -5.467 1.00 85.19 85 ALA A CA 1
ATOM 620 C C . ALA A 1 85 ? 15.164 4.403 -6.735 1.00 85.19 85 ALA A C 1
ATOM 622 O O . ALA A 1 85 ? 15.582 3.717 -7.667 1.00 85.19 85 ALA A O 1
ATOM 623 N N . LYS A 1 86 ? 15.218 5.740 -6.754 1.00 84.12 86 LYS A N 1
ATOM 624 C CA . LYS A 1 86 ? 15.796 6.510 -7.857 1.00 84.12 86 LYS A CA 1
ATOM 625 C C . LYS A 1 86 ? 17.284 6.212 -8.020 1.00 84.12 86 LYS A C 1
ATOM 627 O O . LYS A 1 86 ? 17.713 5.977 -9.143 1.00 84.12 86 LYS A O 1
ATOM 632 N N . ASP A 1 87 ? 18.054 6.133 -6.940 1.00 84.56 87 ASP A N 1
ATOM 633 C CA . ASP A 1 87 ? 19.478 5.784 -6.988 1.00 84.56 87 ASP A CA 1
ATOM 634 C C . ASP A 1 87 ? 19.716 4.373 -7.529 1.00 84.56 87 ASP A C 1
ATOM 636 O O . ASP A 1 87 ? 20.644 4.172 -8.308 1.00 84.56 87 ASP A O 1
ATOM 640 N N . ARG A 1 88 ? 18.859 3.399 -7.196 1.00 82.31 88 ARG A N 1
ATOM 641 C CA . ARG A 1 88 ? 18.962 2.047 -7.766 1.00 82.31 88 ARG A CA 1
ATOM 642 C C . ARG A 1 88 ? 18.573 1.984 -9.235 1.00 82.31 88 ARG A C 1
ATOM 644 O O . ARG A 1 88 ? 19.316 1.397 -10.005 1.00 82.31 88 ARG A O 1
ATOM 651 N N . VAL A 1 89 ? 17.491 2.645 -9.641 1.00 79.31 89 VAL A N 1
ATOM 652 C CA . VAL A 1 89 ? 17.079 2.710 -11.056 1.00 79.31 89 VAL A CA 1
ATOM 653 C C . VAL A 1 89 ? 18.132 3.433 -11.904 1.00 79.31 89 VAL A C 1
ATOM 655 O O . VAL A 1 89 ? 18.479 2.996 -12.997 1.00 79.31 89 VAL A O 1
ATOM 658 N N . THR A 1 90 ? 18.698 4.523 -11.384 1.00 78.75 90 THR A N 1
ATOM 659 C CA . THR A 1 90 ? 19.752 5.277 -12.081 1.00 78.75 90 THR A CA 1
ATOM 660 C C . THR A 1 90 ? 21.106 4.556 -12.009 1.00 78.75 90 THR A C 1
ATOM 662 O O . THR A 1 90 ? 21.933 4.700 -12.907 1.00 78.75 90 THR A O 1
ATOM 665 N N . GLY A 1 91 ? 21.346 3.771 -10.955 1.00 66.31 91 GLY A N 1
ATOM 666 C CA . GLY A 1 91 ? 22.522 2.920 -10.777 1.00 66.31 91 GLY A CA 1
ATOM 667 C C . GLY A 1 91 ? 22.516 1.689 -11.686 1.00 66.31 91 GLY A C 1
ATOM 668 O O . GLY A 1 91 ? 23.546 1.382 -12.280 1.00 66.31 91 GLY A O 1
ATOM 669 N N . GLU A 1 92 ? 21.366 1.039 -11.878 1.00 59.88 92 GLU A N 1
ATOM 670 C CA . GLU A 1 92 ? 21.186 -0.036 -12.866 1.00 59.88 92 GLU A CA 1
ATOM 671 C C . GLU A 1 92 ? 21.371 0.488 -14.294 1.00 59.88 92 GLU A C 1
ATOM 673 O O . GLU A 1 92 ? 22.131 -0.103 -15.057 1.00 59.88 92 GLU A O 1
ATOM 678 N N . ALA A 1 93 ? 20.834 1.671 -14.620 1.00 57.06 93 ALA A N 1
ATOM 679 C CA . ALA A 1 93 ? 21.071 2.318 -15.916 1.00 57.06 93 ALA A CA 1
ATOM 680 C C . ALA A 1 93 ? 22.560 2.645 -16.179 1.00 57.06 93 ALA A C 1
ATOM 682 O O . ALA A 1 93 ? 23.007 2.687 -17.327 1.00 57.06 93 ALA A O 1
ATOM 683 N N . LYS A 1 94 ? 23.358 2.869 -15.125 1.00 56.19 94 LYS A N 1
ATOM 684 C CA . LYS A 1 94 ? 24.818 3.023 -15.238 1.00 56.19 94 LYS A CA 1
ATOM 685 C C . LYS A 1 94 ? 25.539 1.680 -15.360 1.00 56.19 94 LYS A C 1
ATOM 687 O O . LYS A 1 94 ? 26.563 1.625 -16.039 1.00 56.19 94 LYS A O 1
ATOM 692 N N . ASN A 1 95 ? 25.027 0.617 -14.744 1.00 55.59 95 ASN A N 1
ATOM 693 C CA . ASN A 1 95 ? 25.610 -0.722 -14.826 1.00 55.59 95 ASN A CA 1
ATOM 694 C C . ASN A 1 95 ? 25.424 -1.332 -16.228 1.00 55.59 95 ASN A C 1
ATOM 696 O O . ASN A 1 95 ? 26.362 -1.907 -16.765 1.00 55.59 95 ASN A O 1
ATOM 700 N N . GLU A 1 96 ? 24.280 -1.099 -16.882 1.00 53.44 96 GLU A N 1
ATOM 701 C CA . GLU A 1 96 ? 24.060 -1.503 -18.282 1.00 53.44 96 GLU A CA 1
ATOM 702 C C . GLU A 1 96 ? 24.990 -0.771 -19.269 1.00 53.44 96 GLU A C 1
ATOM 704 O O . GLU A 1 96 ? 25.540 -1.395 -20.176 1.00 53.44 96 GLU A O 1
ATOM 709 N N . LYS A 1 97 ? 25.260 0.529 -19.056 1.00 51.53 97 LYS A N 1
ATOM 710 C CA . LYS A 1 97 ? 26.268 1.276 -19.839 1.00 51.53 97 LYS A CA 1
ATOM 711 C C . LYS A 1 97 ? 27.694 0.766 -19.617 1.00 51.53 97 LYS A C 1
ATOM 713 O O . LYS A 1 97 ? 28.442 0.646 -20.578 1.00 51.53 97 LYS A O 1
ATOM 718 N N . ASN A 1 98 ? 28.050 0.416 -18.380 1.00 53.22 98 ASN A N 1
ATOM 719 C CA . ASN A 1 98 ? 29.364 -0.153 -18.062 1.00 53.22 98 ASN A CA 1
ATOM 720 C C . ASN A 1 98 ? 29.530 -1.576 -18.612 1.00 53.22 98 ASN A C 1
ATOM 722 O O . ASN A 1 98 ? 30.640 -1.958 -18.971 1.00 53.22 98 ASN A O 1
ATOM 726 N N . LEU A 1 99 ? 28.449 -2.357 -18.707 1.00 52.78 99 LEU A N 1
ATOM 727 C CA . LEU A 1 99 ? 28.483 -3.685 -19.319 1.00 52.78 99 LEU A CA 1
ATOM 728 C C . LEU A 1 99 ? 28.678 -3.590 -20.840 1.00 52.78 99 LEU A C 1
ATOM 730 O O . LEU A 1 99 ? 29.443 -4.380 -21.385 1.00 52.78 99 LEU A O 1
ATOM 734 N N . ALA A 1 100 ? 28.079 -2.581 -21.487 1.00 52.78 100 ALA A N 1
ATOM 735 C CA . ALA A 1 100 ? 28.284 -2.268 -22.904 1.00 52.78 100 ALA A CA 1
ATOM 736 C C . ALA A 1 100 ? 29.692 -1.702 -23.206 1.00 52.78 100 ALA A C 1
ATOM 738 O O . ALA A 1 100 ? 30.313 -2.112 -24.188 1.00 52.78 100 ALA A O 1
ATOM 739 N N . GLU A 1 101 ? 30.238 -0.824 -22.351 1.00 48.47 101 GLU A N 1
ATOM 740 C CA . GLU A 1 101 ? 31.622 -0.319 -22.463 1.00 48.47 101 GLU A CA 1
ATOM 741 C C . GLU A 1 101 ? 32.663 -1.419 -22.199 1.00 48.47 101 GLU A C 1
ATOM 743 O O . GLU A 1 101 ? 33.624 -1.554 -22.955 1.00 48.47 101 GLU A O 1
ATOM 748 N N . LYS A 1 102 ? 32.445 -2.282 -21.197 1.00 48.41 102 LYS A N 1
ATOM 749 C CA . LYS A 1 102 ? 33.358 -3.393 -20.883 1.00 48.41 102 LYS A CA 1
ATOM 750 C C . LYS A 1 102 ? 33.401 -4.453 -21.988 1.00 48.41 102 LYS A C 1
ATOM 752 O O . LYS A 1 102 ? 34.453 -5.050 -22.198 1.00 48.41 102 LYS A O 1
ATOM 757 N N . SER A 1 103 ? 32.299 -4.662 -22.716 1.00 49.59 103 SER A N 1
ATOM 758 C CA . SER A 1 103 ? 32.271 -5.536 -23.899 1.00 49.59 103 SER A CA 1
ATOM 759 C C . SER A 1 103 ? 32.928 -4.930 -25.147 1.00 49.59 103 SER A C 1
ATOM 761 O O . SER A 1 103 ? 33.328 -5.680 -26.033 1.00 49.59 103 SER A O 1
ATOM 763 N N . ALA A 1 104 ? 33.080 -3.602 -25.220 1.00 52.62 104 ALA A N 1
ATOM 764 C CA . ALA A 1 104 ? 33.839 -2.942 -26.285 1.00 52.62 104 ALA A CA 1
ATOM 765 C C . ALA A 1 104 ? 35.355 -2.957 -25.997 1.00 52.62 104 ALA A C 1
ATOM 767 O O . ALA A 1 104 ? 36.154 -3.177 -26.906 1.00 52.62 104 ALA A O 1
ATOM 768 N N . ASP A 1 105 ? 35.750 -2.822 -24.726 1.00 49.41 105 ASP A N 1
ATOM 769 C CA . ASP A 1 105 ? 37.157 -2.852 -24.297 1.00 49.41 105 ASP A CA 1
ATOM 770 C C . ASP A 1 105 ? 37.742 -4.286 -24.271 1.00 49.41 105 ASP A C 1
ATOM 772 O O . ASP A 1 105 ? 38.905 -4.514 -24.610 1.00 49.41 105 ASP A O 1
ATOM 776 N N . SER A 1 106 ? 36.926 -5.312 -23.984 1.00 48.38 106 SER A N 1
ATOM 777 C CA . SER A 1 106 ? 37.380 -6.714 -24.047 1.00 48.38 106 SER A CA 1
ATOM 778 C C . SER A 1 106 ? 37.500 -7.272 -25.471 1.00 48.38 106 SER A C 1
ATOM 780 O O . SER A 1 106 ? 38.143 -8.301 -25.662 1.00 48.38 106 SER A O 1
ATOM 782 N N . ALA A 1 107 ? 36.901 -6.620 -26.474 1.00 49.09 107 ALA A N 1
ATOM 783 C CA . ALA A 1 107 ? 37.086 -6.971 -27.884 1.00 49.09 107 ALA A CA 1
ATOM 784 C C . ALA A 1 107 ? 38.356 -6.338 -28.488 1.00 49.09 107 ALA A C 1
ATOM 786 O O . ALA A 1 107 ? 38.879 -6.859 -29.469 1.00 49.09 107 ALA A O 1
ATOM 787 N N . THR A 1 108 ? 38.882 -5.258 -27.890 1.00 47.62 108 THR A N 1
ATOM 788 C CA . THR A 1 108 ? 40.104 -4.581 -28.365 1.00 47.62 108 THR A CA 1
ATOM 789 C C . THR A 1 108 ? 41.390 -5.114 -27.713 1.00 47.62 108 THR A C 1
ATOM 791 O O . THR A 1 108 ? 42.465 -4.991 -28.292 1.00 47.62 108 THR A O 1
ATOM 794 N N . SER A 1 109 ? 41.307 -5.770 -26.543 1.00 49.78 109 SER A N 1
ATOM 795 C CA . SER A 1 109 ? 42.485 -6.332 -25.848 1.00 49.78 109 SER A CA 1
ATOM 796 C C . SER A 1 109 ? 42.745 -7.828 -26.095 1.00 49.78 109 SER A C 1
ATOM 798 O O . SER A 1 109 ? 43.769 -8.348 -25.659 1.00 49.78 109 SER A O 1
ATOM 800 N N . GLY A 1 110 ? 41.878 -8.525 -26.841 1.00 44.69 110 GLY A N 1
ATOM 801 C CA . GLY A 1 110 ? 42.055 -9.942 -27.209 1.00 44.69 110 GLY A CA 1
ATOM 802 C C . GLY A 1 110 ? 42.868 -10.195 -28.488 1.00 44.69 110 GLY A C 1
ATOM 803 O O . GLY A 1 110 ? 42.930 -11.329 -28.954 1.00 44.69 110 GLY A O 1
ATOM 804 N N . GLY A 1 111 ? 43.455 -9.156 -29.085 1.00 45.12 111 GLY A N 1
ATOM 805 C CA . GLY A 1 111 ? 44.101 -9.213 -30.397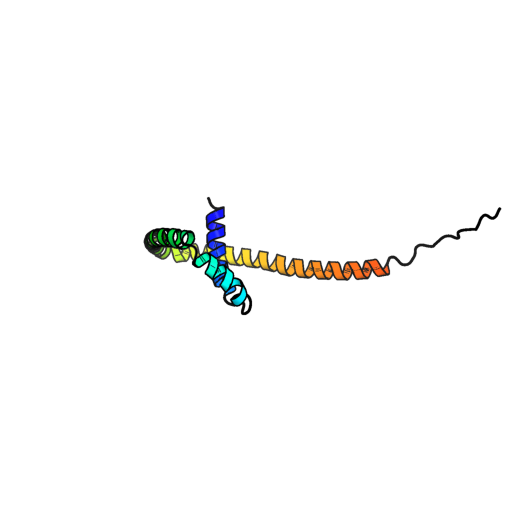 1.00 45.12 111 GLY A CA 1
ATOM 806 C C . GLY A 1 111 ? 45.627 -9.196 -30.371 1.00 45.12 111 GLY A C 1
ATOM 807 O O . GLY A 1 111 ? 46.204 -8.520 -31.208 1.00 45.12 111 GLY A O 1
ATOM 808 N N . ASN A 1 112 ? 46.294 -9.861 -29.422 1.00 50.97 112 ASN A N 1
ATOM 809 C CA . ASN A 1 112 ? 47.719 -10.185 -29.580 1.00 50.97 112 ASN A CA 1
ATOM 810 C C . ASN A 1 112 ? 48.140 -11.340 -28.657 1.00 50.97 112 ASN A C 1
ATOM 812 O O . ASN A 1 112 ? 48.752 -11.132 -27.613 1.00 50.97 112 ASN A O 1
ATOM 816 N N . ALA A 1 113 ? 47.788 -12.568 -29.027 1.00 41.69 113 ALA A N 1
ATOM 817 C CA . ALA A 1 113 ? 48.531 -13.738 -28.580 1.00 41.69 113 ALA A CA 1
ATOM 818 C C . A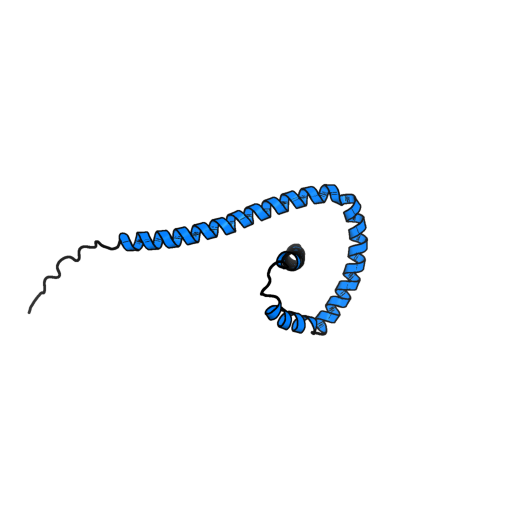LA A 1 113 ? 49.283 -14.259 -29.803 1.00 41.69 113 ALA A C 1
ATOM 820 O O . ALA A 1 113 ? 48.673 -14.795 -30.728 1.00 41.69 113 ALA A O 1
ATOM 821 N N . GLU A 1 114 ? 50.592 -14.011 -29.815 1.00 43.59 114 GLU A N 1
ATOM 822 C CA . GLU A 1 114 ? 51.569 -14.660 -30.684 1.00 43.59 114 GLU A CA 1
ATOM 823 C C . GLU A 1 114 ? 51.249 -16.158 -30.790 1.00 43.59 114 GLU A C 1
ATOM 825 O O . GLU A 1 114 ? 51.424 -16.920 -29.838 1.00 43.59 114 GLU A O 1
ATOM 830 N N . VAL A 1 115 ? 50.756 -16.580 -31.956 1.00 43.91 115 VAL A N 1
ATOM 831 C CA . VAL A 1 115 ? 50.739 -17.990 -32.341 1.00 43.91 115 VAL A CA 1
ATOM 832 C C . VAL A 1 115 ? 52.170 -18.314 -32.740 1.00 43.91 115 VAL A C 1
ATOM 834 O O . VAL A 1 115 ? 52.601 -18.038 -33.859 1.00 43.91 115 VAL A O 1
ATOM 837 N N . GLY A 1 116 ? 52.917 -18.806 -31.752 1.00 41.06 116 GLY A N 1
ATOM 838 C CA . GLY A 1 116 ? 54.231 -19.396 -31.933 1.00 41.06 116 GLY A CA 1
ATOM 839 C C . GLY A 1 116 ? 54.180 -20.493 -32.990 1.00 41.06 116 GLY A C 1
ATOM 840 O O . GLY A 1 116 ? 53.217 -21.246 -33.099 1.00 41.06 116 GLY A O 1
ATOM 841 N N . GLU A 1 117 ? 55.228 -20.515 -33.794 1.00 46.88 117 GLU A N 1
ATOM 842 C CA . GLU A 1 117 ? 55.394 -21.318 -34.992 1.00 46.88 117 GLU A CA 1
ATOM 843 C C . GLU A 1 117 ? 55.233 -22.826 -34.718 1.00 46.88 117 GLU A C 1
ATOM 845 O O . GLU A 1 117 ? 56.117 -23.474 -34.153 1.00 46.88 117 GLU A O 1
ATOM 850 N N . ASP A 1 118 ? 54.128 -23.413 -35.186 1.00 49.50 118 ASP A N 1
ATOM 851 C CA . ASP A 1 118 ? 53.980 -24.863 -35.306 1.00 49.50 118 ASP A CA 1
ATOM 852 C C . ASP A 1 118 ? 54.852 -25.364 -36.466 1.00 49.50 118 ASP A C 1
ATOM 854 O O . ASP A 1 118 ? 54.480 -25.357 -37.642 1.00 49.50 118 ASP A O 1
ATOM 858 N N . LYS A 1 119 ? 56.067 -25.791 -36.122 1.00 55.50 119 LYS A N 1
ATOM 859 C CA . LYS A 1 119 ? 56.983 -26.502 -37.016 1.00 55.50 119 LYS A CA 1
ATOM 860 C C . LYS A 1 119 ? 56.417 -27.901 -37.323 1.00 55.50 119 LYS A C 1
ATOM 862 O O . LYS A 1 119 ? 56.261 -28.693 -36.392 1.00 55.50 119 LYS A O 1
ATOM 867 N N . PRO A 1 120 ? 56.152 -28.268 -38.593 1.00 53.31 120 PRO A N 1
ATOM 868 C CA . PRO A 1 120 ? 55.625 -29.588 -38.917 1.00 53.31 120 PRO A CA 1
ATOM 869 C C . PRO A 1 120 ? 56.733 -30.644 -38.806 1.00 53.31 120 PRO A C 1
ATOM 871 O O . PRO A 1 120 ? 57.717 -30.612 -39.547 1.00 53.31 120 PRO A O 1
ATOM 874 N N . LEU A 1 121 ? 56.581 -31.595 -37.882 1.00 47.50 121 LEU A N 1
ATOM 875 C CA . LEU A 1 121 ? 57.384 -32.816 -37.876 1.00 47.50 121 LEU A CA 1
ATOM 876 C C . LEU A 1 121 ? 56.829 -33.765 -38.942 1.00 47.50 121 LEU A C 1
ATOM 878 O O . LEU A 1 121 ? 55.749 -34.334 -38.792 1.00 47.50 121 LEU A O 1
ATOM 882 N N . GLY A 1 122 ? 57.568 -33.883 -40.042 1.00 45.78 122 GLY A N 1
ATOM 883 C CA . GLY A 1 122 ? 57.395 -34.938 -41.029 1.00 45.78 122 GLY A CA 1
ATOM 884 C C . GLY A 1 122 ? 58.112 -36.225 -40.615 1.00 45.78 122 GLY A C 1
ATOM 885 O O . GLY A 1 122 ? 59.209 -36.147 -40.071 1.00 45.78 122 GLY A O 1
ATOM 886 N N . SER A 1 123 ? 57.458 -37.343 -40.966 1.00 47.94 123 SER A N 1
ATOM 887 C CA . SER A 1 123 ? 57.914 -38.746 -41.135 1.00 47.94 123 SER A CA 1
ATOM 888 C C . SER A 1 123 ? 58.715 -39.405 -40.013 1.00 47.94 123 SER A C 1
ATOM 890 O O . SER A 1 123 ? 59.906 -39.072 -39.846 1.00 47.94 123 SER A O 1
#

Foldseek 3Di:
DVVVVVVVVCVVVCVVVCVPDDDCCVVVVVVVVVCCVDPVNVVVVVVVVVVCVVVVVVVVVVCVVCVVVVVVVVVVVVVVVVVVVVCVVVVVVVVVVVVVVVVVVVVVPVPDDPPPDPDDDDD

Secondary structure (DSSP, 8-state):
-HHHHHHHHHHHHHHHHGGG-SSSHHHHHHHHHHHHT-HHHHHHHHHHHHHHHHHHHHHHHHHHHHHHHHHHHHHHHHHHHHHHHHHHHHHHHHHHHHHHHHHHHHHHSSS------------

pLDDT: mean 70.9, std 15.07, range [41.06, 91.25]

Sequence (123 aa):
MKKFIFLAGLGIGFVIGSRAGRGPYESLERTARQVADDPEVQRRAAQARDTATRVAHDTAETVKDKAPGVAAGVQEKVSSAAGAAKDRVTGEAKNEKNLAEKSADSATSGGNAEVGEDKPLGS